Protein AF-A0A290ZTV1-F1 (afdb_monomer)

Solvent-accessible surface area (backbone atoms only — not comparable to full-atom values): 7593 Å² total; per-residue (Å²): 140,78,89,83,78,87,80,89,78,88,76,88,74,83,93,71,88,75,78,85,78,73,87,76,75,85,75,78,84,79,83,89,70,86,72,76,78,74,77,75,78,84,80,56,74,98,72,65,60,90,82,56,92,52,62,66,57,56,50,53,50,53,49,63,74,41,33,68,59,39,53,54,52,44,53,52,65,70,36,87,87,53,56,66,68,61,54,51,54,52,35,53,53,49,16,66,73,72,74,44,94,52,47,75,70,60,44,75,79,104

Sequence (110 aa):
MCLSAARAQNAQQPAGGVPPAAAASAAAPEDGKPAAAAKPPARPEWRDTGGYRFPAIGKTTADMQNAAHAMRLRDYCADARVEDGFVRERLARFSAITGREESCRTLLEY

Foldseek 3Di:
DDDDDDDDDDDDDDDDDDDPDDDPDDDDDDDDDPDDPDDDPDDDPVPDPVVPPCVVVVLVVLCVVCLVVLVVLLVLVVDPVRDPVVSVVSQVVSCVSNVHNDDNVVSVVD

Secondary structure (DSSP, 8-state):
--PPP-----------PPP-------PPPPS------PPPPPPPGGG--TT-S-HHHHHHHHHHHHHHHHHHHHHHHH-TTS-HHHHHHHHHHHHHHHTS---TTGGGG-

Radius of gyration: 25.3 Å; Cα contacts (8 Å, |Δi|>4): 32; chains: 1; bounding box: 60×44×63 Å

Structure (mmCIF, N/CA/C/O backbone):
data_AF-A0A290ZTV1-F1
#
_entry.id   AF-A0A290ZTV1-F1
#
loop_
_atom_site.group_PDB
_atom_site.id
_atom_site.type_symbol
_atom_site.label_atom_id
_atom_site.label_alt_id
_atom_site.label_comp_id
_atom_site.label_asym_id
_atom_site.label_entity_id
_atom_site.label_seq_id
_atom_site.pdbx_PDB_ins_code
_atom_site.Cartn_x
_atom_site.Cartn_y
_atom_site.Cartn_z
_atom_site.occupancy
_atom_site.B_iso_or_equiv
_atom_site.auth_seq_id
_atom_site.auth_comp_id
_atom_site.auth_asym_id
_atom_site.auth_atom_id
_atom_site.pdbx_PDB_model_num
ATOM 1 N N . MET A 1 1 ? 47.967 -13.947 42.197 1.00 36.62 1 MET A N 1
ATOM 2 C CA . MET A 1 1 ? 48.938 -13.422 41.210 1.00 36.62 1 MET A CA 1
ATOM 3 C C . MET A 1 1 ? 48.341 -13.666 39.828 1.00 36.62 1 MET A C 1
ATOM 5 O O . MET A 1 1 ? 48.083 -14.820 39.544 1.00 36.62 1 MET A O 1
ATOM 9 N N . CYS A 1 2 ? 47.970 -12.714 38.973 1.00 44.53 2 CYS A N 1
ATOM 10 C CA . CYS A 1 2 ? 48.071 -11.256 38.963 1.00 44.53 2 CYS A CA 1
ATOM 11 C C . CYS A 1 2 ? 46.791 -10.676 38.332 1.00 44.53 2 CYS A C 1
ATOM 13 O O . CYS A 1 2 ? 46.332 -11.167 37.304 1.00 44.53 2 CYS A O 1
ATOM 15 N N . LEU A 1 3 ? 46.248 -9.628 38.958 1.00 42.03 3 LEU A N 1
ATOM 16 C CA . LEU A 1 3 ? 45.338 -8.665 38.342 1.00 42.03 3 LEU A CA 1
ATOM 17 C C . LEU A 1 3 ? 46.095 -7.926 37.228 1.00 42.03 3 LEU A C 1
ATOM 19 O O . LEU A 1 3 ? 47.197 -7.436 37.478 1.00 42.03 3 LEU A O 1
ATOM 23 N N . SER A 1 4 ? 45.487 -7.768 36.052 1.00 50.44 4 SER A N 1
ATOM 24 C CA . SER A 1 4 ? 45.913 -6.754 35.083 1.00 50.44 4 SER A CA 1
ATOM 25 C C . SER A 1 4 ? 44.989 -5.550 35.171 1.00 50.44 4 SER A C 1
ATOM 27 O O . SER A 1 4 ? 43.770 -5.647 35.046 1.00 50.44 4 SER A O 1
ATOM 29 N N . ALA A 1 5 ? 45.637 -4.433 35.471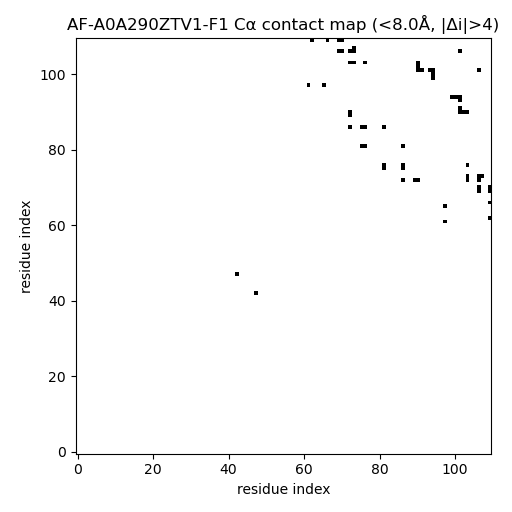 1.00 49.00 5 ALA A N 1
ATOM 30 C CA . ALA A 1 5 ? 45.078 -3.148 35.803 1.00 49.00 5 ALA A CA 1
ATOM 31 C C . ALA A 1 5 ? 44.491 -2.401 34.602 1.00 49.00 5 ALA A C 1
ATOM 33 O O . ALA A 1 5 ? 44.814 -2.635 33.438 1.00 49.00 5 ALA A O 1
ATOM 34 N N . ALA A 1 6 ? 43.654 -1.444 34.985 1.00 46.91 6 ALA A N 1
ATOM 35 C CA . ALA A 1 6 ? 43.066 -0.374 34.213 1.00 46.91 6 ALA A CA 1
ATOM 36 C C . ALA A 1 6 ? 43.994 0.279 33.179 1.00 46.91 6 ALA A C 1
ATOM 38 O O . ALA A 1 6 ? 45.168 0.545 33.433 1.00 46.91 6 ALA A O 1
ATOM 39 N N . ARG A 1 7 ? 43.386 0.717 32.073 1.00 45.78 7 ARG A N 1
ATOM 40 C CA . ARG A 1 7 ? 43.867 1.889 31.346 1.00 45.78 7 ARG A CA 1
ATOM 41 C C . ARG A 1 7 ? 42.696 2.795 30.988 1.00 45.78 7 ARG A C 1
ATOM 43 O O . ARG A 1 7 ? 42.105 2.704 29.917 1.00 45.78 7 ARG A O 1
ATOM 50 N N . ALA A 1 8 ? 42.391 3.680 31.933 1.00 44.44 8 ALA A N 1
ATOM 51 C CA . ALA A 1 8 ? 41.711 4.933 31.668 1.00 44.44 8 ALA A CA 1
ATOM 52 C C . ALA A 1 8 ? 42.531 5.724 30.641 1.00 44.44 8 ALA A C 1
ATOM 54 O O . ALA A 1 8 ? 43.695 6.037 30.884 1.00 44.44 8 ALA A O 1
ATOM 55 N N . GLN A 1 9 ? 41.930 6.036 29.497 1.00 51.25 9 GLN A N 1
ATOM 56 C CA . GLN A 1 9 ? 42.416 7.070 28.589 1.00 51.25 9 GLN A CA 1
ATOM 57 C C . GLN A 1 9 ? 41.269 8.036 28.351 1.00 51.25 9 GLN A C 1
ATOM 59 O O . GLN A 1 9 ? 40.448 7.891 27.453 1.00 51.25 9 GLN A O 1
ATOM 64 N N . ASN A 1 10 ? 41.235 8.987 29.277 1.00 41.88 10 ASN A N 1
ATOM 65 C CA . ASN A 1 10 ? 40.625 10.292 29.168 1.00 41.88 10 ASN A CA 1
ATOM 66 C C . ASN A 1 10 ? 41.154 10.974 27.892 1.00 41.88 10 ASN A C 1
ATOM 68 O O . ASN A 1 10 ? 42.294 11.434 27.858 1.00 41.88 10 ASN A O 1
ATOM 72 N N . ALA A 1 11 ? 40.345 10.970 26.834 1.00 44.59 11 ALA A N 1
ATOM 73 C CA . ALA A 1 11 ? 40.540 11.815 25.667 1.00 44.59 11 ALA A CA 1
ATOM 74 C C . ALA A 1 11 ? 39.593 13.010 25.799 1.00 44.59 11 ALA A C 1
ATOM 76 O O . ALA A 1 11 ? 38.440 12.979 25.375 1.00 44.59 11 ALA A O 1
ATOM 77 N N . GLN A 1 12 ? 40.113 14.050 26.443 1.00 41.44 12 GLN A N 1
ATOM 78 C CA . GLN A 1 12 ? 39.610 15.414 26.410 1.00 41.44 12 GLN A CA 1
ATOM 79 C C . GLN A 1 12 ? 39.336 15.828 24.951 1.00 41.44 12 GLN A C 1
ATOM 81 O O . GLN A 1 12 ? 40.269 15.971 24.161 1.00 41.44 12 GLN A O 1
ATOM 86 N N . GLN A 1 13 ? 38.068 16.044 24.596 1.00 48.81 13 GLN A N 1
ATOM 87 C CA . GLN A 1 13 ? 37.674 16.759 23.378 1.00 48.81 13 GLN A CA 1
ATOM 88 C C . GLN A 1 13 ? 37.189 18.173 23.742 1.00 48.81 13 GLN A C 1
ATOM 90 O O . GLN A 1 13 ? 36.623 18.372 24.819 1.00 48.81 13 GLN A O 1
ATOM 95 N N . PRO A 1 14 ? 37.489 19.175 22.897 1.00 47.50 14 PRO A N 1
ATOM 96 C CA . PRO A 1 14 ? 37.512 20.579 23.286 1.00 47.50 14 PRO A CA 1
ATOM 97 C C . PRO A 1 14 ? 36.117 21.179 23.470 1.00 47.50 14 PRO A C 1
ATOM 99 O O . PRO A 1 14 ? 35.197 20.934 22.690 1.00 47.50 14 PRO A O 1
ATOM 102 N N . ALA A 1 15 ? 36.013 22.037 24.485 1.00 44.66 15 ALA A N 1
ATOM 103 C CA . ALA A 1 15 ? 34.904 22.949 24.700 1.00 44.66 15 ALA A CA 1
ATOM 104 C C . ALA A 1 15 ? 34.775 23.914 23.508 1.00 44.66 15 ALA A C 1
ATOM 106 O O . ALA A 1 15 ? 35.524 24.881 23.389 1.00 44.66 15 ALA A O 1
ATOM 107 N N . GLY A 1 16 ? 33.821 23.634 22.623 1.00 36.69 16 GLY A N 1
ATOM 108 C CA . GLY A 1 16 ? 33.294 24.578 21.644 1.00 36.69 16 GLY A CA 1
ATOM 109 C C . GLY A 1 16 ? 31.918 25.029 22.114 1.00 36.69 16 GLY A C 1
ATOM 110 O O . GLY A 1 16 ? 30.987 24.229 22.151 1.00 36.69 16 GLY A O 1
ATOM 111 N N . GLY A 1 17 ? 31.808 26.288 22.537 1.00 39.28 17 GLY A N 1
ATOM 112 C CA . GLY A 1 17 ? 30.552 26.877 22.988 1.00 39.28 17 GLY A CA 1
ATOM 113 C C . GLY A 1 17 ? 29.497 26.852 21.885 1.00 39.28 17 GLY A C 1
ATOM 114 O O . GLY A 1 17 ? 29.720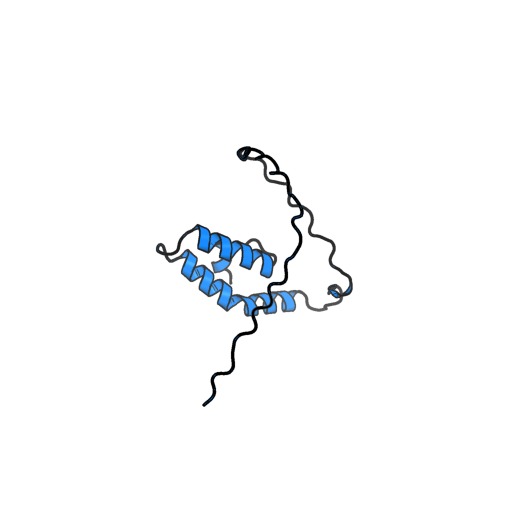 27.375 20.795 1.00 39.28 17 GLY A O 1
ATOM 115 N N . VAL A 1 18 ? 28.339 26.269 22.190 1.00 52.75 18 VAL A N 1
ATOM 116 C CA . VAL A 1 18 ? 27.122 26.444 21.396 1.00 52.75 18 VAL A CA 1
ATOM 117 C C . VAL A 1 18 ? 26.255 27.461 22.147 1.00 52.75 18 VAL A C 1
ATOM 119 O O . VAL A 1 18 ? 25.971 27.247 23.329 1.00 52.75 18 VAL A O 1
ATOM 122 N N . PRO A 1 19 ? 25.871 28.600 21.547 1.00 55.53 19 PRO A N 1
ATOM 123 C CA . PRO A 1 19 ? 24.864 29.460 22.154 1.00 55.53 19 PRO A CA 1
ATOM 124 C C . PRO A 1 19 ? 23.506 28.736 22.126 1.00 55.53 19 PRO A C 1
ATOM 126 O O . PRO A 1 19 ? 23.237 27.995 21.175 1.00 55.53 19 PRO A O 1
ATOM 129 N N . PRO A 1 20 ? 22.626 28.931 23.126 1.00 44.47 20 PRO A N 1
ATOM 130 C CA . PRO A 1 20 ? 21.275 28.395 23.065 1.00 44.47 20 PRO A CA 1
ATOM 131 C C . PRO A 1 20 ? 2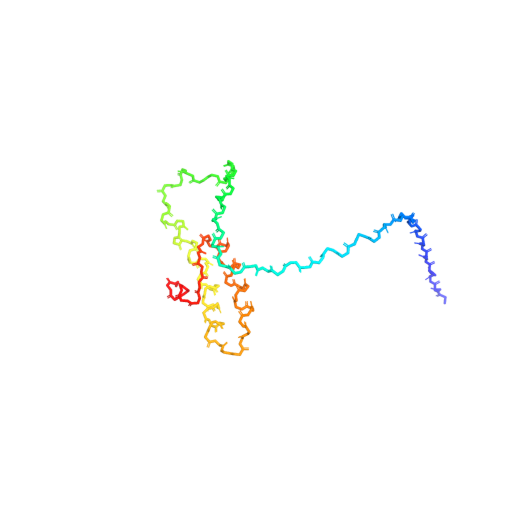0.524 29.106 21.936 1.00 44.47 20 PRO A C 1
ATOM 133 O O . PRO A 1 20 ? 20.164 30.278 22.049 1.00 44.47 20 PRO A O 1
ATOM 136 N N . ALA A 1 21 ? 20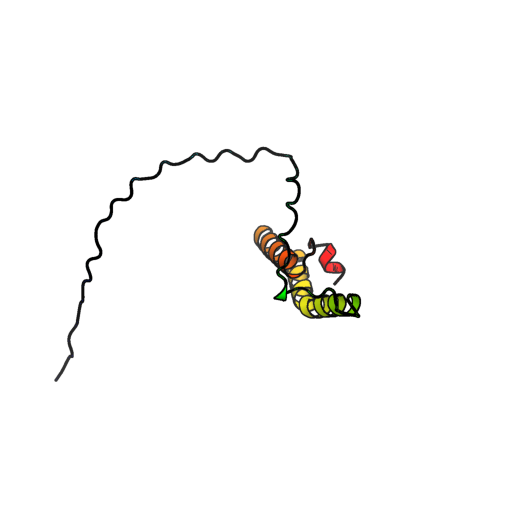.315 28.400 20.823 1.00 45.09 21 ALA A N 1
ATOM 137 C CA . ALA A 1 21 ? 19.383 28.834 19.799 1.00 45.09 21 ALA A CA 1
ATOM 138 C C . ALA A 1 21 ? 17.992 28.898 20.438 1.00 45.09 21 ALA A C 1
ATOM 140 O O . ALA A 1 21 ? 17.476 27.909 20.960 1.00 45.09 21 ALA A O 1
ATOM 141 N N . ALA A 1 22 ? 17.461 30.115 20.454 1.00 45.47 22 ALA A N 1
ATOM 142 C CA . ALA A 1 22 ? 16.188 30.486 21.024 1.00 45.47 22 ALA A CA 1
ATOM 143 C C . ALA A 1 22 ? 15.062 29.551 20.569 1.00 45.47 22 ALA A C 1
ATOM 145 O O . ALA A 1 22 ? 14.970 29.174 19.400 1.00 45.47 22 ALA A O 1
ATOM 146 N N . ALA A 1 23 ? 14.184 29.234 21.518 1.00 45.44 23 ALA A N 1
ATOM 147 C CA . ALA A 1 23 ? 12.889 28.635 21.268 1.00 45.44 23 ALA A CA 1
ATOM 148 C C . ALA A 1 23 ? 12.128 29.473 20.229 1.00 45.44 23 ALA A C 1
ATOM 150 O O . ALA A 1 23 ? 11.645 30.566 20.523 1.00 45.44 23 ALA A O 1
ATOM 151 N N . ALA A 1 24 ? 12.035 28.959 19.006 1.00 41.78 24 ALA A N 1
ATOM 152 C CA . ALA A 1 24 ? 11.060 29.422 18.039 1.00 41.78 24 ALA A CA 1
ATOM 153 C C . ALA A 1 24 ? 9.742 28.725 18.379 1.00 41.78 24 ALA A C 1
ATOM 155 O O . ALA A 1 24 ? 9.594 27.515 18.203 1.00 41.78 24 ALA A O 1
ATOM 156 N N . SER A 1 25 ? 8.831 29.507 18.954 1.00 41.53 25 SER A N 1
ATOM 157 C CA . SER A 1 25 ? 7.465 29.129 19.284 1.00 41.53 25 SER A CA 1
ATOM 158 C C . SER A 1 25 ? 6.799 28.342 18.162 1.00 41.53 25 SER A C 1
ATOM 160 O O . SER A 1 25 ? 6.811 28.748 17.000 1.00 41.53 25 SER A O 1
ATOM 162 N N . ALA A 1 26 ? 6.165 27.240 18.555 1.00 40.41 26 ALA A N 1
ATOM 163 C CA . ALA A 1 26 ? 5.208 26.514 17.746 1.00 40.41 26 ALA A CA 1
ATOM 164 C C . ALA A 1 26 ? 4.088 27.469 17.304 1.00 40.41 26 ALA A C 1
ATOM 166 O O . ALA A 1 26 ? 3.275 27.909 18.118 1.00 40.41 26 ALA A O 1
ATOM 167 N N . ALA A 1 27 ? 4.057 27.791 16.013 1.00 40.25 27 ALA A N 1
ATOM 168 C CA . ALA A 1 27 ? 2.842 28.258 15.371 1.00 40.25 27 ALA A CA 1
ATOM 169 C C . ALA A 1 27 ? 1.964 27.027 15.115 1.00 40.25 27 ALA A C 1
ATOM 171 O O . ALA A 1 27 ? 2.408 26.053 14.503 1.00 40.25 27 ALA A O 1
ATOM 172 N N . ALA A 1 28 ? 0.748 27.063 15.652 1.00 43.66 28 ALA A N 1
ATOM 173 C CA . ALA A 1 28 ? -0.281 26.059 15.432 1.00 43.66 28 ALA A CA 1
ATOM 174 C C . ALA A 1 28 ? -0.545 25.877 13.923 1.00 43.66 28 ALA A C 1
ATOM 176 O O . ALA A 1 28 ? -0.526 26.868 13.188 1.00 43.66 28 ALA A O 1
ATOM 177 N N . PRO A 1 29 ? -0.783 24.647 13.436 1.00 45.03 29 PRO A N 1
ATOM 178 C CA . PRO A 1 29 ? -1.171 24.453 12.050 1.00 45.03 29 PRO A CA 1
ATOM 179 C C . PRO A 1 29 ? -2.588 24.996 11.854 1.00 45.03 29 PRO A C 1
ATOM 181 O O . PRO A 1 29 ? -3.529 24.527 12.488 1.00 45.03 29 PRO A O 1
ATOM 184 N N . GLU A 1 30 ? -2.721 25.999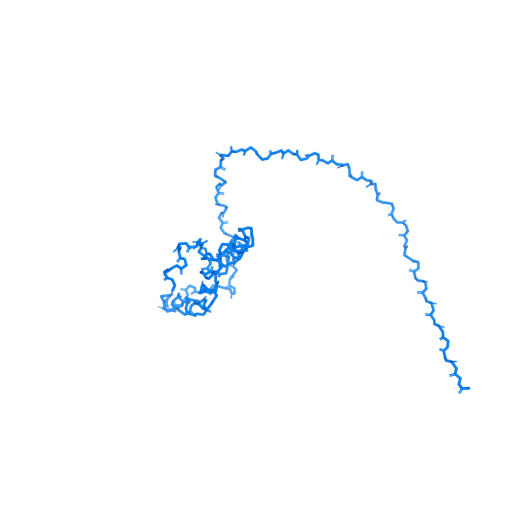 10.989 1.00 43.69 30 GLU A N 1
ATOM 185 C CA . GLU A 1 30 ? -4.021 26.436 10.499 1.00 43.69 30 GLU A CA 1
ATOM 186 C C . GLU A 1 30 ? -4.643 25.339 9.629 1.00 43.69 30 GLU A C 1
ATOM 188 O O . GLU A 1 30 ? -4.020 24.799 8.707 1.00 43.69 30 GLU A O 1
ATOM 193 N N . ASP A 1 31 ? -5.885 25.014 9.966 1.00 50.62 31 ASP A N 1
ATOM 194 C 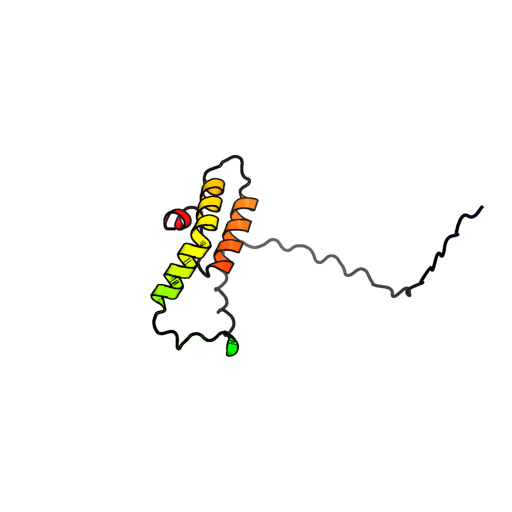CA . ASP A 1 31 ? -6.761 24.101 9.257 1.00 50.62 31 ASP A CA 1
ATOM 195 C C . ASP A 1 31 ? -6.938 24.474 7.774 1.00 50.62 31 ASP A C 1
ATOM 197 O O . ASP A 1 31 ? -7.214 25.616 7.407 1.00 50.62 31 ASP A O 1
ATOM 201 N N . GLY A 1 32 ? -6.907 23.452 6.913 1.00 51.53 32 GLY A N 1
ATOM 202 C CA . GLY A 1 32 ? -7.820 23.423 5.769 1.00 51.53 32 GLY A CA 1
ATOM 203 C C . GLY A 1 32 ? -7.320 23.920 4.412 1.00 51.53 32 GLY A C 1
ATOM 204 O O . GLY A 1 32 ? -8.133 24.394 3.619 1.00 51.53 32 GLY A O 1
ATOM 205 N N . LYS A 1 33 ? -6.040 23.745 4.058 1.00 36.34 33 LYS A N 1
ATOM 206 C CA . LYS A 1 33 ? -5.627 23.797 2.643 1.00 36.34 33 LYS A CA 1
ATOM 207 C C . LYS A 1 33 ? -4.921 22.500 2.247 1.00 36.34 33 LYS A C 1
ATOM 209 O O . LYS A 1 33 ? -3.857 22.225 2.800 1.00 36.34 33 LYS A O 1
ATOM 214 N N . PRO A 1 34 ? -5.461 21.692 1.309 1.00 43.53 34 PRO A N 1
ATOM 215 C CA . PRO A 1 34 ? -4.738 20.530 0.819 1.00 43.53 34 PRO A CA 1
ATOM 216 C C . PRO A 1 34 ? -3.446 21.029 0.177 1.00 43.53 34 PRO A C 1
ATOM 218 O O . PRO A 1 34 ? -3.466 21.762 -0.817 1.00 43.53 34 PRO A O 1
ATOM 221 N N . ALA A 1 35 ? -2.321 20.687 0.802 1.00 56.84 35 ALA A N 1
ATOM 222 C CA . ALA A 1 35 ? -1.010 20.920 0.233 1.00 56.84 35 ALA A CA 1
ATOM 223 C C . ALA A 1 35 ? -0.998 20.260 -1.148 1.00 56.84 35 ALA A C 1
ATOM 225 O O . ALA A 1 35 ? -1.248 19.060 -1.271 1.00 56.84 35 ALA A O 1
ATOM 226 N N . ALA A 1 36 ? -0.767 21.058 -2.192 1.00 53.75 36 ALA A N 1
ATOM 227 C CA . ALA A 1 36 ? -0.600 20.534 -3.535 1.00 53.75 36 ALA A CA 1
ATOM 228 C C . ALA A 1 36 ? 0.5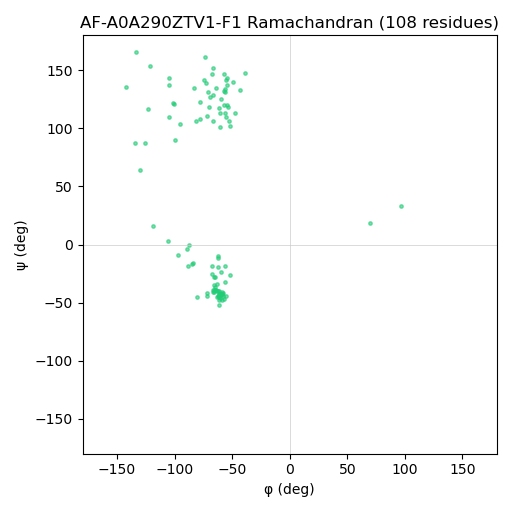04 19.474 -3.482 1.00 53.75 36 ALA A C 1
ATOM 230 O O . ALA A 1 36 ? 1.630 19.778 -3.084 1.00 53.75 36 ALA A O 1
ATOM 231 N N . ALA A 1 37 ? 0.156 18.231 -3.818 1.00 62.12 37 ALA A N 1
ATOM 232 C CA . ALA A 1 37 ? 1.091 17.122 -3.777 1.00 62.12 37 ALA A CA 1
ATOM 233 C C . ALA A 1 37 ? 2.303 17.473 -4.650 1.00 62.12 37 ALA A C 1
ATOM 235 O O . ALA A 1 37 ? 2.183 17.642 -5.867 1.00 62.12 37 ALA A O 1
ATOM 236 N N . ALA A 1 38 ? 3.463 17.644 -4.013 1.00 66.81 38 ALA A N 1
ATOM 237 C CA . ALA A 1 38 ? 4.703 17.918 -4.715 1.00 66.81 38 ALA A CA 1
ATOM 238 C C . ALA A 1 38 ? 4.956 16.791 -5.723 1.00 66.81 38 ALA A C 1
ATOM 240 O O . ALA A 1 38 ? 4.838 15.608 -5.392 1.00 66.81 38 ALA A O 1
ATOM 241 N N . LYS A 1 39 ? 5.282 17.157 -6.969 1.00 62.03 39 LYS A N 1
ATOM 242 C CA . LYS A 1 39 ? 5.583 16.177 -8.014 1.00 62.03 39 LYS A CA 1
ATOM 243 C C . LYS A 1 39 ? 6.730 15.276 -7.525 1.00 62.03 39 LYS A C 1
ATOM 245 O O . LYS A 1 39 ? 7.738 15.816 -7.063 1.00 62.03 39 LYS A O 1
ATOM 250 N N . PRO A 1 40 ? 6.604 13.938 -7.628 1.00 68.94 40 PRO A N 1
ATOM 251 C CA . PRO A 1 40 ? 7.665 13.034 -7.212 1.00 68.94 40 PRO A CA 1
ATOM 252 C C . PRO A 1 40 ? 8.986 13.394 -7.903 1.00 68.94 40 PRO A C 1
ATOM 254 O O . PRO A 1 40 ? 8.963 13.780 -9.081 1.00 68.94 40 PRO A O 1
ATOM 257 N N . PRO A 1 41 ? 10.131 13.274 -7.207 1.00 77.25 41 PRO A N 1
ATOM 258 C CA . PRO A 1 41 ? 11.430 13.542 -7.807 1.00 77.25 41 PRO A CA 1
ATOM 259 C C . PRO A 1 41 ? 11.640 12.666 -9.045 1.00 77.25 41 PRO A C 1
ATOM 261 O O . PRO A 1 41 ? 11.167 11.527 -9.112 1.00 77.25 41 PRO A O 1
ATOM 264 N N . ALA A 1 42 ? 12.356 13.209 -10.032 1.00 80.00 42 ALA A N 1
ATOM 265 C CA . ALA A 1 42 ? 12.694 12.471 -11.241 1.00 80.00 42 ALA A CA 1
ATOM 266 C C . ALA A 1 42 ? 13.443 11.180 -10.880 1.00 80.00 42 ALA A C 1
ATOM 268 O O . ALA A 1 42 ? 14.350 11.177 -10.043 1.00 80.00 42 ALA A O 1
ATOM 269 N N . ARG A 1 43 ? 13.040 10.068 -11.501 1.00 82.06 43 ARG A N 1
ATOM 270 C CA . ARG A 1 43 ? 13.661 8.766 -11.263 1.00 82.06 43 ARG A CA 1
ATOM 271 C C . ARG A 1 43 ? 15.064 8.759 -11.897 1.00 82.06 43 ARG A C 1
ATOM 273 O O . ARG A 1 43 ? 15.175 9.152 -13.055 1.00 82.06 43 ARG A O 1
ATOM 280 N N . PRO A 1 44 ? 16.123 8.339 -11.177 1.00 89.50 44 PRO A N 1
ATOM 281 C CA . PRO A 1 44 ? 17.463 8.256 -11.753 1.00 89.50 44 PRO A CA 1
ATOM 282 C C . PRO A 1 44 ? 17.527 7.180 -12.846 1.00 89.50 44 PRO A C 1
ATOM 284 O O . PRO A 1 44 ? 16.794 6.193 -12.779 1.00 89.50 44 PRO A O 1
ATOM 287 N N . GLU A 1 45 ? 18.431 7.360 -13.810 1.00 91.00 45 GLU A N 1
ATOM 288 C CA . GLU A 1 45 ? 18.541 6.527 -15.020 1.00 91.00 45 GLU A CA 1
ATOM 289 C C . GLU A 1 45 ? 18.758 5.035 -14.709 1.00 91.00 45 GLU A C 1
ATOM 291 O O . GLU A 1 45 ? 18.027 4.202 -15.230 1.00 91.00 45 GLU A O 1
ATOM 296 N N . TRP A 1 46 ? 19.606 4.689 -13.733 1.00 90.19 46 TRP A N 1
ATOM 297 C CA . TRP A 1 46 ? 19.813 3.294 -13.300 1.00 90.19 46 TRP A CA 1
ATOM 298 C C . TRP A 1 46 ? 18.561 2.595 -12.723 1.00 90.19 46 TRP A C 1
ATOM 300 O O . TRP A 1 46 ? 18.577 1.384 -12.507 1.00 90.19 46 TRP A O 1
ATOM 310 N N . ARG A 1 47 ? 17.480 3.339 -12.431 1.00 88.12 47 ARG A N 1
ATOM 311 C CA . ARG A 1 47 ? 16.169 2.808 -11.996 1.00 88.12 47 ARG A CA 1
ATOM 312 C C . ARG A 1 47 ? 15.107 2.882 -13.093 1.00 88.12 47 ARG A C 1
ATOM 314 O O . ARG A 1 47 ? 13.940 2.595 -12.805 1.00 88.12 47 ARG A O 1
ATOM 321 N N . ASP A 1 48 ? 15.445 3.325 -14.301 1.00 84.75 48 ASP A N 1
ATOM 322 C CA . ASP A 1 48 ? 14.488 3.366 -15.398 1.00 84.75 48 ASP A CA 1
ATOM 323 C C . ASP A 1 48 ? 14.138 1.942 -15.851 1.00 84.75 48 ASP A C 1
ATOM 325 O O . ASP A 1 48 ? 14.993 1.107 -16.132 1.00 84.75 48 ASP A O 1
ATOM 329 N N . THR A 1 49 ? 12.840 1.661 -15.886 1.00 82.06 49 THR A N 1
ATOM 330 C CA . THR A 1 49 ? 12.273 0.378 -16.306 1.00 82.06 49 THR A CA 1
ATOM 331 C C . THR A 1 49 ? 11.365 0.537 -17.525 1.00 82.06 49 THR A C 1
ATOM 333 O O . THR A 1 49 ? 10.606 -0.378 -17.840 1.00 82.06 49 THR A O 1
ATOM 336 N N . GLY A 1 50 ? 11.446 1.669 -18.241 1.00 81.00 50 GLY A N 1
ATOM 337 C CA . GLY A 1 50 ? 10.616 1.995 -19.407 1.00 81.00 50 GLY A CA 1
ATOM 338 C C . GLY A 1 50 ? 10.664 0.976 -20.556 1.00 81.00 50 GLY A C 1
ATOM 339 O O . GLY A 1 50 ? 9.741 0.931 -21.363 1.00 81.00 50 GLY A O 1
ATOM 340 N N . GLY A 1 51 ? 11.681 0.105 -20.603 1.00 82.69 51 GLY A N 1
ATOM 341 C CA . GLY A 1 51 ? 11.783 -1.012 -21.555 1.00 82.69 51 GLY A CA 1
ATOM 342 C C . GLY A 1 51 ? 11.122 -2.325 -21.109 1.00 82.69 51 GLY A C 1
ATOM 343 O O . GLY A 1 51 ? 11.181 -3.318 -21.837 1.00 82.69 51 GLY A O 1
ATOM 344 N N . TYR A 1 52 ? 10.520 -2.385 -19.916 1.00 82.06 52 TYR A N 1
ATOM 345 C CA . TYR A 1 52 ? 9.920 -3.618 -19.410 1.00 82.06 52 TYR A CA 1
ATOM 346 C C . TYR A 1 52 ? 8.636 -3.956 -20.177 1.00 82.06 52 TYR A C 1
ATOM 348 O O . TYR A 1 52 ? 7.609 -3.297 -20.039 1.00 82.06 52 TYR A O 1
ATOM 356 N N . ARG A 1 53 ? 8.694 -5.027 -20.977 1.00 83.69 53 ARG A N 1
ATOM 357 C CA . ARG A 1 53 ? 7.635 -5.434 -21.918 1.00 83.69 53 ARG A CA 1
ATOM 358 C C . ARG A 1 53 ? 6.276 -5.725 -21.260 1.00 83.69 53 ARG A C 1
ATOM 360 O O . ARG A 1 53 ? 5.257 -5.639 -21.938 1.00 83.69 53 ARG A O 1
ATOM 367 N N . PHE A 1 54 ? 6.241 -6.067 -19.970 1.00 85.12 54 PHE A N 1
ATOM 368 C CA . PHE A 1 54 ? 5.029 -6.553 -19.296 1.00 85.12 54 PHE A CA 1
ATOM 369 C C . PHE A 1 54 ? 4.730 -5.822 -17.978 1.00 85.12 54 PHE A C 1
ATOM 371 O O . PHE A 1 54 ? 4.717 -6.450 -16.918 1.00 85.12 54 PHE A O 1
ATOM 378 N N . PRO A 1 55 ? 4.443 -4.510 -17.996 1.00 80.88 55 PRO A N 1
ATOM 379 C CA . PRO A 1 55 ? 4.259 -3.720 -16.773 1.00 80.88 55 PRO A CA 1
ATOM 380 C C . PRO A 1 55 ? 3.174 -4.277 -15.834 1.00 80.88 55 PRO A C 1
ATOM 382 O O . PRO A 1 55 ? 3.324 -4.212 -14.615 1.00 80.88 55 PRO A O 1
ATOM 385 N N . ALA A 1 56 ? 2.125 -4.898 -16.384 1.00 84.44 56 ALA A N 1
ATOM 386 C CA . ALA A 1 56 ? 1.073 -5.547 -15.602 1.00 84.44 56 ALA A CA 1
ATOM 387 C C . ALA A 1 56 ? 1.595 -6.709 -14.734 1.00 84.44 56 ALA A C 1
ATOM 389 O O . ALA A 1 56 ? 1.213 -6.818 -13.574 1.00 84.44 56 ALA A O 1
ATOM 390 N N . ILE A 1 57 ? 2.525 -7.526 -15.248 1.00 87.75 57 ILE A N 1
ATOM 391 C CA . ILE A 1 57 ? 3.123 -8.642 -14.492 1.00 87.75 57 ILE A CA 1
ATOM 392 C C . ILE A 1 57 ? 3.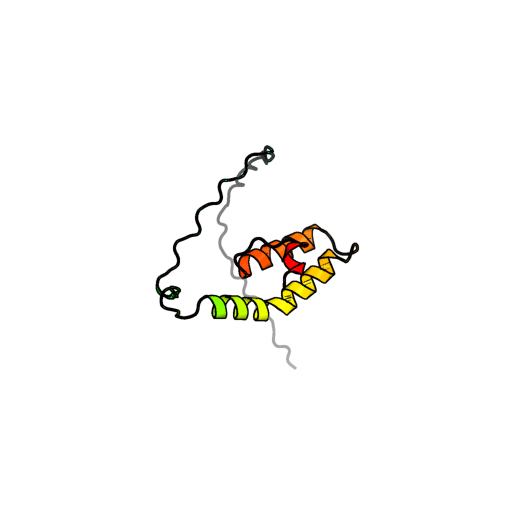958 -8.108 -13.326 1.00 87.75 57 ILE A C 1
ATOM 394 O O . ILE A 1 57 ? 3.912 -8.658 -12.225 1.00 87.75 57 ILE A O 1
ATOM 398 N N . GLY A 1 58 ? 4.688 -7.010 -13.549 1.00 87.19 58 GLY A N 1
ATOM 399 C CA . GLY A 1 58 ? 5.448 -6.335 -12.498 1.00 87.19 58 GLY A CA 1
ATOM 400 C C . GLY A 1 58 ? 4.544 -5.862 -11.360 1.00 87.19 58 GLY A C 1
ATOM 401 O O . GLY A 1 58 ? 4.849 -6.104 -10.193 1.00 87.19 58 GLY A O 1
ATOM 402 N N . LYS A 1 59 ? 3.389 -5.274 -11.700 1.00 85.94 59 LYS A N 1
ATOM 403 C CA . LYS A 1 59 ? 2.373 -4.889 -10.715 1.00 85.94 59 LYS A CA 1
ATOM 404 C C . LYS A 1 59 ? 1.834 -6.096 -9.941 1.00 85.94 59 LYS A C 1
ATOM 406 O O . LYS A 1 59 ? 1.878 -6.077 -8.718 1.00 85.94 59 LYS A O 1
ATOM 411 N N . THR A 1 60 ? 1.384 -7.149 -10.623 1.00 89.88 60 THR A N 1
ATOM 412 C CA . THR A 1 60 ? 0.860 -8.355 -9.958 1.00 89.88 60 THR A CA 1
ATOM 413 C C . THR A 1 60 ? 1.899 -9.003 -9.046 1.00 89.88 60 THR A C 1
ATOM 415 O O . THR A 1 60 ? 1.582 -9.412 -7.935 1.00 89.88 60 THR A O 1
ATOM 418 N N . THR A 1 61 ? 3.157 -9.065 -9.482 1.00 92.50 61 THR A N 1
ATOM 419 C CA . THR A 1 61 ? 4.247 -9.617 -8.668 1.00 92.50 61 THR A CA 1
ATOM 420 C C . THR A 1 61 ? 4.455 -8.789 -7.402 1.00 92.50 61 THR A C 1
ATOM 422 O O . THR A 1 61 ? 4.561 -9.355 -6.316 1.00 92.50 61 THR A O 1
ATOM 425 N N . ALA A 1 62 ? 4.466 -7.459 -7.521 1.00 90.00 62 ALA A N 1
ATOM 426 C CA . ALA A 1 62 ? 4.556 -6.571 -6.368 1.00 90.00 62 ALA A CA 1
ATOM 427 C C . ALA A 1 62 ? 3.351 -6.736 -5.425 1.00 90.00 62 ALA A C 1
ATOM 429 O O . ALA A 1 62 ? 3.540 -6.767 -4.211 1.00 90.00 62 ALA A O 1
ATOM 430 N N . ASP A 1 63 ? 2.137 -6.900 -5.957 1.00 90.44 63 ASP A N 1
ATOM 431 C CA . ASP A 1 63 ? 0.936 -7.149 -5.153 1.00 90.44 63 ASP A CA 1
ATOM 432 C C . ASP A 1 63 ? 1.075 -8.460 -4.352 1.00 90.44 63 ASP A C 1
ATOM 434 O O . ASP A 1 63 ? 0.916 -8.459 -3.132 1.00 90.44 63 ASP A O 1
ATOM 438 N N . MET A 1 64 ? 1.500 -9.554 -4.995 1.00 93.44 64 MET A N 1
ATOM 439 C CA . MET A 1 64 ? 1.719 -10.849 -4.332 1.00 93.44 64 MET A CA 1
ATOM 440 C C . MET A 1 64 ? 2.837 -10.808 -3.282 1.00 93.44 64 MET A C 1
ATOM 442 O O . MET A 1 64 ? 2.702 -11.394 -2.209 1.00 93.44 64 MET A O 1
ATOM 446 N N . GLN A 1 65 ? 3.928 -10.086 -3.549 1.00 94.50 65 GLN A N 1
ATOM 447 C CA . GLN A 1 65 ? 5.025 -9.913 -2.588 1.00 94.50 65 GLN A CA 1
ATOM 448 C C . GLN A 1 65 ? 4.597 -9.125 -1.342 1.00 94.50 65 GLN A C 1
ATOM 450 O O . GLN A 1 65 ? 5.149 -9.333 -0.262 1.00 94.50 65 GLN A O 1
ATOM 455 N N . ASN A 1 66 ? 3.606 -8.243 -1.478 1.00 93.94 66 ASN A N 1
ATOM 456 C CA . ASN A 1 66 ? 3.098 -7.410 -0.392 1.00 93.94 66 ASN A CA 1
ATOM 457 C C . ASN A 1 66 ? 1.843 -7.979 0.291 1.00 93.94 66 ASN A C 1
ATOM 459 O O . ASN A 1 66 ? 1.463 -7.480 1.351 1.00 93.94 66 ASN A O 1
ATOM 463 N N . ALA A 1 67 ? 1.234 -9.039 -0.248 1.00 92.81 67 ALA A N 1
ATOM 464 C CA . ALA A 1 67 ? -0.035 -9.590 0.233 1.00 92.81 67 ALA A CA 1
ATOM 465 C C . ALA A 1 67 ? -0.007 -9.952 1.727 1.00 92.81 67 ALA A C 1
ATOM 467 O O . ALA A 1 67 ? -0.903 -9.580 2.480 1.00 92.81 67 ALA A O 1
ATOM 468 N N . ALA A 1 68 ? 1.058 -10.603 2.205 1.00 94.62 68 ALA A N 1
ATOM 469 C CA . ALA A 1 68 ? 1.186 -10.945 3.625 1.00 94.62 68 ALA A CA 1
ATOM 470 C C . ALA A 1 68 ? 1.250 -9.712 4.542 1.00 94.62 68 ALA A C 1
ATOM 472 O O . ALA A 1 68 ? 0.739 -9.735 5.663 1.00 94.62 68 ALA A O 1
ATOM 473 N N . HIS A 1 69 ? 1.859 -8.624 4.066 1.00 94.94 69 HIS A N 1
ATOM 474 C CA . HIS A 1 69 ? 1.917 -7.369 4.806 1.00 94.94 69 HIS A CA 1
ATOM 475 C C . HIS A 1 69 ? 0.546 -6.684 4.837 1.00 94.94 69 HIS A C 1
ATOM 477 O O . HIS A 1 69 ? 0.122 -6.219 5.895 1.00 94.94 69 HIS A O 1
ATOM 483 N N . ALA A 1 70 ? -0.165 -6.690 3.706 1.00 95.12 70 ALA A N 1
ATOM 484 C CA . ALA A 1 70 ? -1.529 -6.186 3.608 1.00 95.12 70 ALA A CA 1
ATOM 485 C C . ALA A 1 70 ? -2.482 -6.951 4.540 1.00 95.12 70 ALA A C 1
ATOM 487 O O . ALA A 1 70 ? -3.206 -6.324 5.309 1.00 95.12 70 ALA A O 1
ATOM 488 N N . MET A 1 71 ? -2.421 -8.289 4.559 1.00 95.62 71 MET A N 1
ATOM 489 C CA . MET A 1 71 ? -3.224 -9.124 5.464 1.00 95.62 71 MET A CA 1
ATOM 490 C C . MET A 1 71 ? -2.999 -8.762 6.936 1.00 95.62 71 MET A C 1
ATOM 492 O O . MET A 1 71 ? -3.956 -8.521 7.662 1.00 95.62 71 MET A O 1
ATOM 496 N N . ARG A 1 72 ? -1.742 -8.607 7.363 1.00 95.75 72 ARG A N 1
ATOM 497 C CA . ARG A 1 72 ? -1.434 -8.207 8.745 1.00 95.75 72 ARG A CA 1
ATOM 498 C C . ARG A 1 72 ? -1.964 -6.814 9.096 1.00 95.75 72 ARG A C 1
ATOM 500 O O . ARG A 1 72 ? -2.431 -6.598 10.209 1.00 95.75 72 ARG A O 1
ATOM 507 N N . LEU A 1 73 ? -1.873 -5.857 8.174 1.00 96.38 73 LEU A N 1
ATOM 508 C CA . LEU A 1 73 ? -2.437 -4.523 8.384 1.00 96.38 73 LEU A CA 1
ATOM 509 C C . LEU A 1 73 ? -3.965 -4.560 8.499 1.00 96.38 73 LEU A C 1
ATOM 511 O O . LEU A 1 73 ? -4.516 -3.816 9.306 1.00 96.38 73 LEU A O 1
ATOM 515 N N . ARG A 1 74 ? -4.644 -5.432 7.741 1.00 95.50 74 ARG A N 1
ATOM 516 C CA . ARG A 1 74 ? -6.097 -5.638 7.876 1.00 95.50 74 ARG A CA 1
ATOM 517 C C . ARG A 1 74 ? -6.457 -6.123 9.273 1.00 95.50 74 ARG A C 1
ATOM 519 O O . ARG A 1 74 ? -7.410 -5.605 9.845 1.00 95.50 74 ARG A O 1
ATOM 526 N N . ASP A 1 75 ? -5.679 -7.048 9.830 1.00 95.69 75 ASP A N 1
ATOM 527 C CA . ASP A 1 75 ? -5.904 -7.538 11.192 1.00 95.69 75 ASP A CA 1
ATOM 528 C C . ASP A 1 75 ? -5.787 -6.400 12.215 1.00 95.69 75 ASP A C 1
ATOM 530 O O . ASP A 1 75 ? -6.637 -6.267 13.091 1.00 95.69 75 ASP A O 1
ATOM 534 N N . TYR A 1 76 ? -4.789 -5.522 12.067 1.00 96.25 76 TYR A N 1
ATOM 535 C CA . TYR A 1 76 ? -4.653 -4.341 12.927 1.00 96.25 76 TYR A CA 1
ATOM 536 C C . TYR A 1 76 ? -5.804 -3.349 12.762 1.00 96.25 76 TYR A C 1
ATOM 538 O O . TYR A 1 76 ? -6.273 -2.801 13.750 1.00 96.25 76 TYR A O 1
ATOM 546 N N . CYS A 1 77 ? -6.290 -3.144 11.537 1.00 94.62 77 CYS A N 1
ATOM 547 C CA . CYS A 1 77 ? -7.454 -2.299 11.279 1.00 94.62 77 CYS A CA 1
ATOM 548 C C . CYS A 1 77 ? -8.753 -2.854 11.892 1.00 94.62 77 CYS A C 1
ATOM 550 O O . CYS A 1 77 ? -9.668 -2.083 12.168 1.00 94.62 77 CYS A O 1
ATOM 552 N N . ALA A 1 78 ? -8.860 -4.174 12.063 1.00 95.00 78 ALA A N 1
ATOM 553 C CA . ALA A 1 78 ? -10.037 -4.823 12.637 1.00 95.00 78 ALA A CA 1
ATOM 554 C C . ALA A 1 78 ? -9.983 -4.938 14.172 1.00 95.00 78 ALA A C 1
ATOM 556 O O . ALA A 1 78 ? -11.014 -5.157 14.809 1.00 95.00 78 ALA A O 1
ATOM 557 N N . ASP A 1 79 ? -8.800 -4.806 14.774 1.00 96.12 79 ASP A N 1
ATOM 558 C CA . ASP A 1 79 ? -8.594 -4.980 16.208 1.00 96.12 79 ASP A CA 1
ATOM 559 C C . ASP A 1 79 ? -8.648 -3.645 16.960 1.00 96.12 79 ASP A C 1
ATOM 561 O O . ASP A 1 79 ? -7.677 -2.893 17.007 1.00 96.12 79 ASP A O 1
ATOM 565 N N . ALA A 1 80 ? -9.770 -3.393 17.639 1.00 93.81 80 ALA A N 1
ATOM 566 C CA . ALA A 1 80 ? -9.998 -2.176 18.424 1.00 93.81 80 ALA A CA 1
ATOM 567 C C . ALA A 1 80 ? -9.031 -1.982 19.611 1.00 93.81 80 ALA A C 1
ATOM 569 O O . ALA A 1 80 ? -9.045 -0.935 20.254 1.00 93.81 80 ALA A O 1
ATOM 570 N N . ARG A 1 81 ? -8.219 -2.990 19.950 1.00 97.38 81 ARG A N 1
ATOM 571 C CA . ARG A 1 81 ? -7.195 -2.882 21.000 1.00 97.38 81 ARG A CA 1
ATOM 572 C C . ARG A 1 81 ? -5.898 -2.267 20.480 1.00 97.38 81 ARG A C 1
ATOM 574 O O . ARG A 1 81 ? -5.038 -1.908 21.283 1.00 97.38 81 ARG A O 1
ATOM 581 N N . VAL A 1 82 ? -5.722 -2.211 19.162 1.00 96.69 82 VAL A N 1
ATOM 582 C CA . VAL A 1 82 ? -4.555 -1.606 18.525 1.00 96.69 82 VAL A CA 1
ATOM 583 C C . VAL A 1 82 ? -4.784 -0.102 18.426 1.00 96.69 82 VAL A C 1
ATOM 585 O O . VAL A 1 82 ? -5.859 0.355 18.060 1.00 96.69 82 VAL A O 1
ATOM 588 N N . GLU A 1 83 ? -3.766 0.674 18.782 1.00 97.62 83 GLU A N 1
ATOM 589 C CA . GLU A 1 83 ? -3.850 2.132 18.789 1.00 97.62 83 GLU A CA 1
ATOM 590 C C . GLU A 1 83 ? -3.858 2.705 17.359 1.00 97.62 83 GLU A C 1
ATOM 592 O O . GLU A 1 83 ? -3.116 2.260 16.479 1.00 97.62 83 GLU A O 1
ATOM 597 N N . ASP A 1 84 ? -4.700 3.712 17.132 1.00 95.25 84 ASP A N 1
ATOM 598 C CA . ASP A 1 84 ? -4.928 4.330 15.825 1.00 95.25 84 ASP A CA 1
ATOM 599 C C . ASP A 1 84 ? -3.657 4.906 15.186 1.00 95.25 84 ASP A C 1
ATOM 601 O O . ASP A 1 84 ? -3.434 4.752 13.983 1.00 95.25 84 ASP A O 1
ATOM 605 N N . GLY A 1 85 ? -2.835 5.612 15.960 1.00 96.81 85 GLY A N 1
ATOM 606 C CA . GLY A 1 85 ? -1.559 6.178 15.532 1.00 96.81 85 GLY A CA 1
ATOM 607 C C . GLY A 1 85 ? -0.598 5.110 15.018 1.00 96.81 85 GLY A C 1
ATOM 608 O O . GLY A 1 85 ? -0.013 5.283 13.946 1.00 96.81 85 GLY A O 1
ATOM 609 N N . PHE A 1 86 ? -0.508 3.968 15.703 1.00 97.50 86 PHE A N 1
ATOM 610 C CA . PHE A 1 86 ? 0.254 2.812 15.230 1.00 97.50 86 PHE A CA 1
ATOM 611 C C . PHE A 1 86 ? -0.250 2.318 13.868 1.00 97.50 86 PHE A C 1
ATOM 613 O O . PHE A 1 86 ? 0.552 2.115 12.952 1.00 97.50 86 PHE A O 1
ATOM 620 N N . VAL A 1 87 ? -1.566 2.153 13.694 1.00 96.38 87 VAL A N 1
ATOM 621 C CA . VAL A 1 87 ? -2.139 1.710 12.410 1.00 96.38 87 VAL A CA 1
ATOM 622 C C . VAL A 1 87 ? -1.839 2.724 11.302 1.00 96.38 87 VAL A C 1
ATOM 624 O O . VAL A 1 87 ? -1.399 2.338 10.216 1.00 96.38 87 VAL A O 1
ATOM 627 N N . ARG A 1 88 ? -1.995 4.025 11.582 1.00 96.00 88 ARG A N 1
ATOM 628 C CA . ARG A 1 88 ? -1.714 5.113 10.628 1.00 96.00 88 ARG A CA 1
ATOM 629 C C . ARG A 1 88 ? -0.250 5.142 10.195 1.00 96.00 88 ARG A C 1
ATOM 631 O O . ARG A 1 88 ? 0.018 5.269 9.002 1.00 96.00 88 ARG A O 1
ATOM 638 N N . GLU A 1 89 ? 0.696 4.977 11.119 1.00 97.00 89 GLU A N 1
ATOM 639 C CA . GLU A 1 89 ? 2.128 4.925 10.791 1.00 97.00 89 GLU A CA 1
ATOM 640 C C . GLU A 1 89 ? 2.437 3.746 9.855 1.00 97.00 89 GLU A C 1
ATOM 642 O O . GLU A 1 89 ? 3.136 3.888 8.844 1.00 97.00 89 GLU A O 1
ATOM 647 N N . ARG A 1 90 ? 1.879 2.570 10.161 1.00 96.88 90 ARG A N 1
ATOM 648 C CA . ARG A 1 90 ? 2.097 1.359 9.363 1.00 96.88 90 ARG A CA 1
ATOM 649 C C . ARG A 1 90 ? 1.477 1.477 7.972 1.00 96.88 90 ARG A C 1
ATOM 651 O O . ARG A 1 90 ? 2.139 1.115 7.000 1.00 96.88 90 ARG A O 1
ATOM 658 N N . LEU A 1 91 ? 0.276 2.046 7.863 1.00 95.88 91 LEU A N 1
ATOM 659 C CA . LEU A 1 91 ? -0.368 2.355 6.582 1.00 95.88 91 LEU A CA 1
ATOM 660 C C . LEU A 1 91 ? 0.444 3.353 5.751 1.00 95.88 91 LEU A C 1
ATOM 662 O O . LEU A 1 91 ? 0.642 3.127 4.558 1.00 95.88 91 LEU A O 1
ATOM 666 N N . ALA A 1 92 ? 0.966 4.418 6.364 1.00 95.75 92 ALA A N 1
ATOM 667 C CA . ALA A 1 92 ? 1.788 5.406 5.666 1.00 95.75 92 ALA A CA 1
ATOM 668 C C . ALA A 1 92 ? 3.066 4.772 5.100 1.00 95.75 92 ALA A C 1
ATOM 670 O O . ALA A 1 92 ? 3.436 4.992 3.944 1.00 95.75 92 ALA A O 1
ATOM 671 N N . ARG A 1 93 ? 3.718 3.911 5.888 1.00 95.81 93 ARG A N 1
ATOM 672 C CA . ARG A 1 93 ? 4.901 3.178 5.434 1.00 95.81 93 ARG A CA 1
ATOM 673 C C . ARG A 1 93 ? 4.572 2.191 4.315 1.00 95.81 93 ARG A C 1
ATOM 675 O O . ARG A 1 93 ? 5.336 2.088 3.358 1.00 95.81 93 ARG A O 1
ATOM 682 N N . PHE A 1 94 ? 3.449 1.488 4.413 1.00 95.69 94 PHE A N 1
ATOM 683 C CA . PHE A 1 94 ? 3.004 0.565 3.372 1.00 95.69 94 PHE A CA 1
ATOM 684 C C . PHE A 1 94 ? 2.640 1.289 2.069 1.00 95.69 94 PHE A C 1
ATOM 686 O O . PHE A 1 94 ? 3.032 0.852 0.986 1.00 95.69 94 PHE A O 1
ATOM 693 N N . SER A 1 95 ? 1.998 2.452 2.175 1.00 93.81 95 SER A N 1
ATOM 694 C CA . SER A 1 95 ? 1.708 3.345 1.048 1.00 93.81 95 SER A CA 1
ATOM 695 C C . SER A 1 95 ? 2.989 3.786 0.333 1.00 93.81 95 SER A C 1
ATOM 697 O O . SER A 1 95 ? 3.085 3.742 -0.892 1.00 93.81 95 SER A O 1
ATOM 699 N N . ALA A 1 96 ? 4.032 4.130 1.097 1.00 94.00 96 ALA A N 1
ATOM 700 C CA . ALA A 1 96 ? 5.330 4.510 0.542 1.00 94.00 96 ALA A CA 1
ATOM 701 C C . ALA A 1 96 ? 6.044 3.353 -0.185 1.00 94.00 96 ALA A C 1
ATOM 703 O O . ALA A 1 96 ? 6.723 3.584 -1.183 1.00 94.00 96 ALA A O 1
ATOM 704 N N . ILE A 1 97 ? 5.893 2.113 0.296 1.00 91.88 97 ILE A N 1
ATOM 705 C CA . ILE A 1 97 ? 6.488 0.920 -0.331 1.00 91.88 97 ILE A CA 1
ATOM 706 C C . ILE A 1 97 ?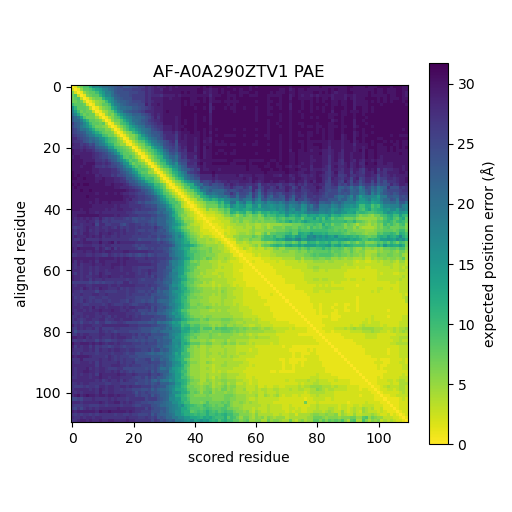 5.771 0.571 -1.638 1.00 91.88 97 ILE A C 1
ATOM 708 O O . ILE A 1 97 ? 6.414 0.263 -2.640 1.00 91.88 97 ILE A O 1
ATOM 712 N N . THR A 1 98 ? 4.441 0.612 -1.626 1.00 91.19 98 THR A N 1
ATOM 713 C CA . THR A 1 98 ? 3.600 0.186 -2.755 1.00 91.19 98 THR A CA 1
ATOM 714 C C . THR A 1 98 ? 3.407 1.288 -3.795 1.00 91.19 98 THR A C 1
ATOM 716 O O . THR A 1 98 ? 3.022 1.007 -4.930 1.00 91.19 98 THR A O 1
ATOM 719 N N . GLY A 1 99 ? 3.691 2.541 -3.425 1.00 89.31 99 GLY A N 1
ATOM 720 C CA . GLY A 1 99 ? 3.461 3.714 -4.263 1.00 89.31 99 GLY A CA 1
ATOM 721 C C . GLY A 1 99 ? 1.977 4.039 -4.445 1.00 89.31 99 GLY A C 1
ATOM 722 O O . GLY A 1 99 ? 1.626 4.733 -5.398 1.00 89.31 99 GLY A O 1
ATOM 723 N N . ARG A 1 100 ? 1.110 3.518 -3.571 1.00 87.81 100 ARG A N 1
ATOM 724 C CA . ARG A 1 100 ? -0.340 3.733 -3.588 1.00 87.81 100 ARG A CA 1
ATOM 725 C C . ARG A 1 100 ? -0.781 4.359 -2.282 1.00 87.81 100 ARG A C 1
ATOM 727 O O . ARG A 1 100 ? -0.136 4.170 -1.260 1.00 87.81 100 ARG A O 1
ATOM 734 N N . GLU A 1 101 ? -1.880 5.094 -2.317 1.00 90.31 101 GLU A N 1
ATOM 735 C CA . GLU A 1 101 ? -2.519 5.561 -1.094 1.00 90.31 101 GLU A CA 1
ATOM 736 C C . GLU A 1 101 ? -3.309 4.401 -0.483 1.00 90.31 101 GLU A C 1
ATOM 738 O O . GLU A 1 101 ? -4.316 3.964 -1.042 1.00 90.31 101 GLU A O 1
ATOM 743 N N . GLU A 1 102 ? -2.815 3.861 0.630 1.00 92.00 102 GLU A N 1
ATOM 744 C CA . GLU A 1 102 ? -3.419 2.715 1.301 1.00 92.00 102 GLU A CA 1
ATOM 745 C C . GLU A 1 102 ? -4.166 3.152 2.566 1.00 92.00 102 GLU A C 1
ATOM 747 O O . GLU A 1 102 ? -3.689 3.946 3.376 1.00 92.00 102 GLU A O 1
ATOM 752 N N . SER A 1 103 ? -5.352 2.584 2.754 1.00 93.69 103 SER A N 1
ATOM 753 C CA . SER A 1 103 ? -6.214 2.758 3.919 1.00 93.69 103 SER A CA 1
ATOM 754 C C . SER A 1 103 ? -6.728 1.398 4.380 1.00 93.69 103 SER A C 1
ATOM 756 O O . SER A 1 103 ? -6.722 0.434 3.617 1.00 93.69 103 SER A O 1
ATOM 758 N N . CYS A 1 104 ? -7.281 1.320 5.593 1.00 93.19 104 CYS A N 1
ATOM 759 C CA . CYS A 1 104 ? -7.920 0.092 6.079 1.00 93.19 104 CYS A CA 1
ATOM 760 C C . CYS A 1 104 ? -8.970 -0.485 5.108 1.00 93.19 104 CYS A C 1
ATOM 762 O O . CYS A 1 104 ? -9.187 -1.693 5.095 1.00 93.19 104 CYS A O 1
ATOM 764 N N . ARG A 1 105 ? -9.591 0.358 4.266 1.00 91.31 105 ARG A N 1
ATOM 765 C CA . ARG A 1 105 ? -10.547 -0.077 3.242 1.00 91.31 105 ARG A CA 1
ATOM 766 C C . ARG A 1 105 ? -9.873 -0.617 1.980 1.00 91.31 105 ARG A C 1
ATOM 768 O O . ARG A 1 105 ? -10.291 -1.658 1.494 1.00 91.31 105 ARG A O 1
ATOM 775 N N . THR A 1 106 ? -8.853 0.058 1.449 1.00 88.56 106 THR A N 1
ATOM 776 C CA . THR A 1 106 ? -8.178 -0.380 0.206 1.00 88.56 106 THR A CA 1
ATOM 777 C C . THR A 1 106 ? -7.409 -1.680 0.399 1.00 88.56 106 THR A C 1
ATOM 779 O O . THR A 1 106 ? -7.260 -2.449 -0.543 1.00 88.56 106 THR A O 1
ATOM 782 N N . LEU A 1 107 ? -6.989 -1.976 1.631 1.00 88.50 107 LEU A N 1
ATOM 783 C CA . LEU A 1 107 ? -6.353 -3.246 1.961 1.00 88.50 107 LEU A CA 1
ATOM 784 C C . LEU A 1 107 ? -7.264 -4.464 1.751 1.00 88.50 107 LEU A C 1
ATOM 786 O O . LEU A 1 107 ? -6.752 -5.572 1.627 1.00 88.50 107 LEU A O 1
ATOM 790 N N . LEU A 1 108 ? -8.589 -4.291 1.694 1.00 80.75 108 LEU A N 1
ATOM 791 C CA . LEU A 1 108 ? -9.521 -5.383 1.392 1.00 80.75 108 LEU A CA 1
ATOM 792 C C . LEU A 1 108 ? -9.401 -5.892 -0.056 1.00 80.75 108 LEU A C 1
ATOM 794 O O . LEU A 1 108 ? -9.837 -7.008 -0.323 1.00 80.75 108 LEU A O 1
ATOM 798 N N . GLU A 1 109 ? -8.802 -5.094 -0.946 1.00 77.38 109 GLU A N 1
ATOM 799 C CA . GLU A 1 109 ? -8.617 -5.378 -2.378 1.00 77.38 109 GLU A CA 1
ATOM 800 C C . GLU A 1 109 ? -7.309 -6.137 -2.692 1.00 77.38 109 GLU A C 1
ATOM 802 O O . GLU A 1 109 ? -7.049 -6.456 -3.853 1.00 77.38 109 GLU A O 1
ATOM 807 N N . TYR A 1 110 ? -6.467 -6.385 -1.679 1.00 72.69 110 TYR A N 1
ATOM 808 C CA . TYR A 1 110 ? -5.302 -7.280 -1.765 1.00 72.69 110 TYR A CA 1
ATOM 809 C C . TYR A 1 110 ? -5.706 -8.730 -1.508 1.00 72.69 110 TYR A C 1
ATOM 811 O O . TYR A 1 110 ? -5.160 -9.600 -2.224 1.00 72.69 110 TYR A O 1
#

Mean predicted aligned error: 16.36 Å

pLDDT: mean 74.94, std 21.88, range [36.34, 97.62]